Protein AF-A0A223ZRL2-F1 (afdb_monomer_lite)

Foldseek 3Di:
DADPPQPQDAACPQQVVPVPHDHQEDALPDRYPDPDRVVGSADEFLVSLLSVVVVCVVDNGHYAHAYDPDDPDCVRVVRNVVSRHPD

InterPro domains:
  IPR006680 Amidohydrolase-related [PF01979] (21-85)
  IPR017951 Urease alpha subunit, C-terminal [PS51368] (10-87)
  IPR032466 Metal-dependent hydrolase [SSF51556] (23-87)
  IPR050112 Urease Alpha Subunit [PTHR43440] (28-87)

Secondary structure (DSSP, 8-state):
---TT--SPPPHHHHHHHHTTT-SEEEEE-SSSSHHHHH-SB--SHHHHHHHHHHHTTSSSEEEEB-----SSTHHHHHHHHHT---

pLDDT: mean 79.53, std 14.74, range [48.25, 96.44]

Structure (mmCIF, N/CA/C/O backbone):
data_AF-A0A223ZRL2-F1
#
_entry.id   AF-A0A223ZRL2-F1
#
loop_
_atom_site.group_PDB
_atom_site.id
_atom_site.type_symbol
_atom_site.label_atom_id
_atom_site.label_alt_id
_atom_site.label_comp_id
_atom_site.label_asym_id
_atom_site.label_entity_id
_atom_site.label_seq_id
_atom_site.pdbx_PDB_ins_code
_atom_site.Cartn_x
_atom_site.Cartn_y
_atom_site.Cartn_z
_atom_site.occupancy
_atom_site.B_iso_or_equiv
_atom_site.auth_seq_id
_atom_site.auth_comp_id
_atom_site.auth_asym_id
_atom_site.auth_atom_id
_atom_site.pdbx_PDB_model_num
ATOM 1 N N . ASP A 1 1 ? 11.166 7.750 -13.695 1.00 49.94 1 ASP A N 1
ATOM 2 C CA . ASP A 1 1 ? 10.939 7.724 -12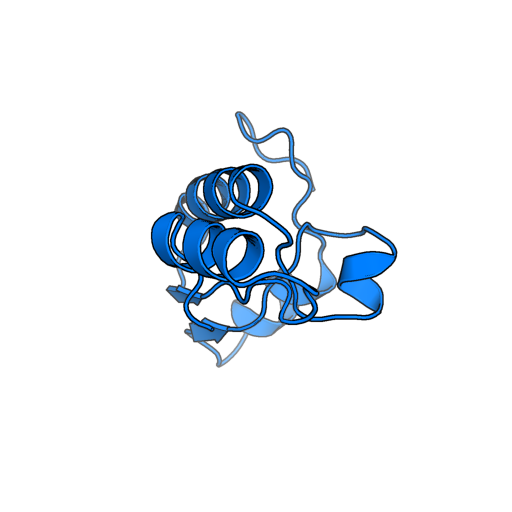.241 1.00 49.94 1 ASP A CA 1
ATOM 3 C C . ASP A 1 1 ? 9.900 8.751 -11.763 1.00 49.94 1 ASP A C 1
ATOM 5 O O . ASP A 1 1 ? 9.678 8.901 -10.578 1.00 49.94 1 ASP A O 1
ATOM 9 N N . ILE A 1 2 ? 9.224 9.466 -12.669 1.00 48.47 2 ILE A N 1
ATOM 10 C CA . ILE A 1 2 ? 8.037 10.287 -12.378 1.00 48.47 2 ILE A CA 1
ATOM 11 C C . ILE A 1 2 ? 7.120 10.069 -13.576 1.00 48.47 2 ILE A C 1
ATOM 13 O O . ILE A 1 2 ? 7.562 10.297 -14.706 1.00 48.47 2 ILE A O 1
ATOM 17 N N . GLN A 1 3 ? 5.922 9.527 -13.361 1.00 52.72 3 GLN A N 1
ATOM 18 C CA . GLN A 1 3 ? 4.987 9.241 -14.451 1.00 52.72 3 GLN A CA 1
ATOM 19 C C . GLN A 1 3 ? 4.107 10.471 -14.728 1.00 52.72 3 GLN A C 1
ATOM 21 O O . GLN A 1 3 ? 3.776 11.207 -13.796 1.00 52.72 3 GLN A O 1
ATOM 26 N N . PRO A 1 4 ? 3.720 10.734 -15.991 1.00 48.50 4 PRO A N 1
ATOM 27 C CA . PRO A 1 4 ? 2.896 11.892 -16.324 1.00 48.50 4 PRO A CA 1
ATOM 28 C C . PRO A 1 4 ? 1.549 11.841 -15.591 1.00 48.50 4 PRO A C 1
ATOM 30 O O . PRO A 1 4 ? 0.802 10.880 -15.736 1.00 48.50 4 PRO A O 1
ATOM 33 N N . GLY A 1 5 ? 1.233 12.885 -14.820 1.00 58.25 5 GLY A N 1
ATOM 34 C CA . GLY A 1 5 ? -0.026 12.989 -14.071 1.00 58.25 5 GLY A CA 1
ATOM 35 C C . GLY A 1 5 ? 0.002 12.402 -12.657 1.00 58.25 5 GLY A C 1
ATOM 36 O O . GLY A 1 5 ? -1.010 12.471 -11.967 1.00 58.25 5 GLY A O 1
ATOM 37 N N . VAL A 1 6 ? 1.146 11.873 -12.210 1.00 54.53 6 VAL A N 1
ATOM 38 C CA . VAL A 1 6 ? 1.343 11.350 -10.856 1.00 54.53 6 VAL A CA 1
ATOM 39 C C . VAL A 1 6 ? 2.549 12.052 -10.226 1.00 54.53 6 VAL A C 1
ATOM 41 O O . VAL A 1 6 ? 3.695 11.784 -10.580 1.00 54.53 6 VAL A O 1
ATOM 44 N N . ASP A 1 7 ? 2.296 12.953 -9.272 1.00 62.06 7 ASP A N 1
ATOM 45 C CA . ASP A 1 7 ? 3.353 13.713 -8.580 1.00 62.06 7 ASP A CA 1
ATOM 46 C C . ASP A 1 7 ? 4.125 12.871 -7.542 1.00 62.06 7 ASP A C 1
ATOM 48 O O . ASP A 1 7 ? 5.116 13.333 -6.971 1.00 62.06 7 ASP A O 1
ATOM 52 N N . ILE A 1 8 ? 3.673 11.638 -7.267 1.00 62.97 8 ILE A N 1
ATOM 53 C CA . ILE A 1 8 ? 4.345 10.710 -6.355 1.00 62.97 8 ILE A CA 1
ATOM 54 C C . ILE A 1 8 ? 5.333 9.836 -7.136 1.00 62.97 8 ILE A C 1
ATOM 56 O O . ILE A 1 8 ? 4.969 9.095 -8.044 1.00 62.97 8 ILE A O 1
ATOM 60 N N . VAL A 1 9 ? 6.615 9.936 -6.785 1.00 58.41 9 VAL A N 1
ATOM 61 C CA . VAL A 1 9 ? 7.655 9.038 -7.303 1.00 58.41 9 VAL A CA 1
ATOM 62 C C . VAL A 1 9 ? 7.392 7.655 -6.714 1.00 58.41 9 VAL A C 1
ATOM 64 O O . VAL A 1 9 ? 7.452 7.511 -5.498 1.00 58.41 9 VAL A O 1
ATOM 67 N N . ILE A 1 10 ? 7.113 6.643 -7.534 1.00 61.97 10 ILE A N 1
ATOM 68 C CA . ILE A 1 10 ? 7.134 5.235 -7.112 1.00 61.97 10 ILE A CA 1
ATOM 69 C C . ILE A 1 10 ? 8.582 4.773 -7.263 1.00 61.97 10 ILE A C 1
ATOM 71 O O . ILE A 1 10 ? 9.134 4.812 -8.350 1.00 61.97 10 ILE A O 1
ATOM 75 N N . GLY A 1 11 ? 9.236 4.411 -6.160 1.00 57.44 11 GLY A N 1
ATOM 76 C CA . GLY A 1 11 ? 10.667 4.119 -6.170 1.00 57.44 11 GLY A CA 1
ATOM 77 C C . GLY A 1 11 ? 10.993 2.772 -6.832 1.00 57.44 11 GLY A C 1
ATOM 78 O O . GLY A 1 11 ? 10.226 1.816 -6.688 1.00 57.44 11 GLY A O 1
ATOM 79 N N . PRO A 1 12 ? 12.188 2.630 -7.434 1.00 50.22 12 PRO A N 1
ATOM 80 C CA . PRO A 1 12 ? 12.579 1.449 -8.214 1.00 50.22 12 PRO A CA 1
ATOM 81 C C . PRO A 1 12 ? 12.691 0.151 -7.395 1.00 50.22 12 PRO A C 1
ATOM 83 O O . PRO A 1 12 ? 12.771 -0.930 -7.968 1.00 50.22 12 PRO A O 1
ATOM 86 N N . GLY A 1 13 ? 12.703 0.228 -6.059 1.00 55.81 13 GLY A N 1
ATOM 87 C CA . GLY A 1 13 ? 12.862 -0.940 -5.188 1.00 55.81 13 GLY A CA 1
ATOM 88 C C . GLY A 1 13 ? 11.667 -1.901 -5.195 1.00 55.81 13 GLY A C 1
ATOM 89 O O . GLY A 1 13 ? 11.870 -3.109 -5.146 1.00 55.81 13 GLY A O 1
ATOM 90 N N . THR A 1 14 ? 10.433 -1.390 -5.267 1.00 56.22 14 THR A N 1
ATOM 91 C CA . THR A 1 14 ? 9.217 -2.229 -5.243 1.00 56.22 14 THR A CA 1
ATOM 92 C C . THR A 1 14 ? 8.767 -2.632 -6.649 1.00 56.22 14 THR A C 1
ATOM 94 O O . THR A 1 14 ? 8.299 -3.750 -6.846 1.00 56.22 14 THR A O 1
ATOM 97 N N . GLU A 1 15 ? 8.956 -1.745 -7.628 1.00 55.75 15 GLU A N 1
ATOM 98 C CA . GLU A 1 15 ? 8.496 -1.906 -9.013 1.00 55.75 15 GLU A CA 1
ATOM 99 C C . GLU A 1 15 ? 9.340 -2.918 -9.810 1.00 55.75 15 GLU A C 1
ATOM 101 O O . GLU A 1 15 ? 8.791 -3.812 -10.455 1.00 55.75 15 GLU A O 1
ATOM 106 N N . ILE A 1 16 ? 10.676 -2.845 -9.710 1.00 48.25 16 ILE A N 1
ATOM 107 C CA . ILE A 1 16 ? 11.594 -3.686 -10.505 1.00 48.25 16 ILE A CA 1
ATOM 108 C C . ILE A 1 16 ? 11.535 -5.165 -10.077 1.00 48.25 16 ILE A C 1
ATOM 110 O O . ILE A 1 16 ? 11.756 -6.047 -10.901 1.00 48.25 16 ILE A O 1
ATOM 114 N N . ILE A 1 17 ? 11.215 -5.462 -8.809 1.00 58.62 17 ILE A N 1
ATOM 115 C CA . ILE A 1 17 ? 11.199 -6.845 -8.291 1.00 58.62 17 ILE A CA 1
ATOM 116 C C . ILE A 1 17 ? 9.937 -7.604 -8.719 1.00 58.62 17 ILE A C 1
ATOM 118 O O . ILE A 1 17 ? 9.998 -8.812 -8.944 1.00 58.62 17 ILE A O 1
ATOM 122 N N . ALA A 1 18 ? 8.790 -6.929 -8.810 1.00 61.75 18 ALA A N 1
ATOM 123 C CA . ALA A 1 18 ? 7.522 -7.615 -9.025 1.00 61.75 18 ALA A CA 1
ATOM 124 C C . ALA A 1 18 ? 7.205 -7.847 -10.514 1.00 61.75 18 ALA A C 1
ATOM 126 O O . ALA A 1 18 ? 6.774 -8.938 -10.884 1.00 61.75 18 ALA A O 1
ATOM 127 N N . GLY A 1 19 ? 7.497 -6.869 -11.379 1.00 63.78 19 GLY A N 1
ATOM 128 C CA . GLY A 1 19 ? 7.225 -6.967 -12.815 1.00 63.78 19 GLY A CA 1
ATOM 129 C C . GLY A 1 19 ? 8.126 -7.951 -13.567 1.00 63.78 19 GLY A C 1
ATOM 130 O O . GLY A 1 19 ? 7.630 -8.659 -14.435 1.00 63.78 19 GLY A O 1
ATOM 131 N N . GLU A 1 20 ? 9.419 -8.053 -13.223 1.00 62.75 20 GLU A N 1
ATOM 132 C CA . GLU A 1 20 ? 10.373 -8.926 -13.937 1.00 62.75 20 GLU A CA 1
ATOM 133 C C . GLU A 1 20 ? 11.379 -9.615 -12.974 1.00 62.75 20 GLU A C 1
ATOM 135 O O . GLU A 1 20 ? 12.546 -9.247 -12.869 1.00 62.75 20 GLU A O 1
ATOM 140 N N . GLY A 1 21 ? 10.961 -10.657 -12.250 1.00 57.19 21 GLY A N 1
ATOM 141 C CA . GLY A 1 21 ? 9.727 -11.365 -12.548 1.00 57.19 21 GLY A CA 1
ATOM 142 C C . GLY A 1 21 ? 9.407 -12.597 -11.724 1.00 57.19 21 GLY A C 1
ATOM 143 O O . GLY A 1 21 ? 10.247 -13.202 -11.063 1.00 57.19 21 GLY A O 1
ATOM 144 N N . LEU A 1 22 ? 8.142 -12.983 -11.901 1.00 59.28 22 LEU A N 1
ATOM 145 C CA . LEU A 1 22 ? 7.371 -14.081 -11.308 1.00 59.28 22 LEU A CA 1
ATOM 146 C C . LEU A 1 22 ? 6.412 -13.679 -10.168 1.00 59.28 22 LEU A C 1
ATOM 148 O O . LEU A 1 22 ? 5.694 -14.550 -9.678 1.00 59.28 22 LEU A O 1
ATOM 152 N N . ILE A 1 23 ? 6.308 -12.396 -9.785 1.00 67.88 23 ILE A N 1
ATOM 153 C CA . ILE A 1 23 ? 5.311 -11.928 -8.799 1.00 67.88 23 ILE A CA 1
ATOM 154 C C . ILE A 1 23 ? 4.271 -11.021 -9.468 1.00 67.88 23 ILE A C 1
ATOM 156 O O . ILE A 1 23 ? 4.454 -9.823 -9.613 1.00 67.88 23 ILE A O 1
ATOM 160 N N . VAL A 1 24 ? 3.106 -11.580 -9.792 1.00 73.69 24 VAL A N 1
ATOM 161 C CA . VAL A 1 24 ? 1.989 -10.829 -10.404 1.00 73.69 24 VAL A CA 1
ATOM 162 C C . VAL A 1 24 ? 1.175 -10.006 -9.390 1.00 73.69 24 VAL A C 1
ATOM 164 O O . VAL A 1 24 ? 0.225 -9.310 -9.748 1.00 73.69 24 VAL A O 1
ATOM 167 N N . THR A 1 25 ? 1.477 -10.121 -8.094 1.00 77.06 25 THR A N 1
ATOM 168 C CA . THR A 1 25 ? 0.755 -9.419 -7.025 1.00 77.06 25 THR A CA 1
ATOM 169 C C . THR A 1 25 ? 1.705 -8.979 -5.920 1.00 77.06 25 THR A C 1
ATOM 171 O O . THR A 1 25 ? 2.255 -9.827 -5.220 1.00 77.06 25 THR A O 1
ATOM 174 N N . ALA A 1 26 ? 1.873 -7.668 -5.736 1.00 77.88 26 ALA A N 1
ATOM 175 C CA . ALA A 1 26 ? 2.655 -7.113 -4.631 1.00 77.88 26 ALA A CA 1
ATOM 176 C C . ALA A 1 26 ? 1.735 -6.506 -3.564 1.00 77.88 26 ALA A C 1
ATOM 178 O O . ALA A 1 26 ? 0.849 -5.713 -3.870 1.00 77.88 26 ALA A O 1
ATOM 179 N N . GLY A 1 27 ? 1.958 -6.876 -2.303 1.00 75.19 27 GLY A N 1
ATOM 180 C CA . GLY A 1 27 ? 1.302 -6.288 -1.134 1.00 75.19 27 GLY A CA 1
ATOM 181 C C . GLY A 1 27 ? 2.308 -5.542 -0.256 1.00 75.19 27 GLY A C 1
ATOM 182 O O . GLY A 1 27 ? 3.484 -5.901 -0.232 1.00 75.19 27 GLY A O 1
ATOM 183 N N . GLY A 1 28 ? 1.859 -4.525 0.483 1.00 71.44 28 GLY A N 1
ATOM 184 C CA . GLY A 1 28 ? 2.732 -3.774 1.397 1.00 71.44 28 GLY A CA 1
ATOM 185 C C . GLY A 1 28 ? 3.632 -2.761 0.694 1.00 71.44 28 GLY A C 1
ATOM 186 O O . GLY A 1 28 ? 4.804 -2.600 1.030 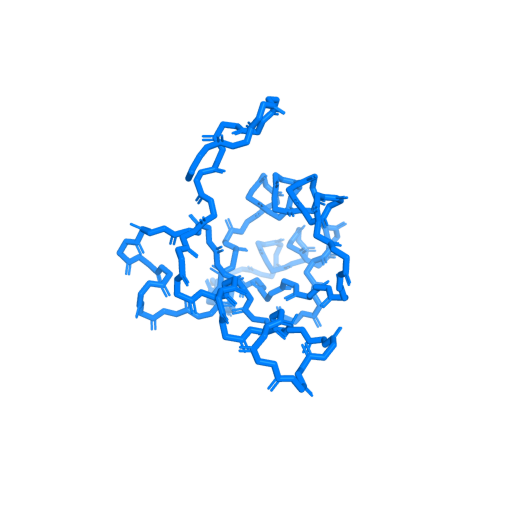1.00 71.44 28 GLY A O 1
ATOM 187 N N . VAL A 1 29 ? 3.094 -2.092 -0.317 1.00 75.75 29 VAL A N 1
ATOM 188 C CA . VAL A 1 29 ? 3.799 -1.030 -1.036 1.00 75.75 29 VAL A CA 1
ATOM 189 C C . VAL A 1 29 ? 3.758 0.270 -0.216 1.00 75.75 29 VAL A C 1
ATOM 191 O O . VAL A 1 29 ? 2.768 0.541 0.467 1.00 75.75 29 VAL A O 1
ATOM 194 N N . GLY A 1 30 ? 4.831 1.066 -0.269 1.00 79.75 30 GLY A N 1
ATOM 195 C CA . GLY A 1 30 ? 4.911 2.397 0.351 1.00 79.75 30 GLY A CA 1
ATOM 196 C C . GLY A 1 30 ? 4.968 3.533 -0.675 1.00 79.75 30 GLY A C 1
ATOM 197 O O . GLY A 1 30 ? 4.903 3.311 -1.879 1.00 79.75 30 GLY A O 1
ATOM 198 N N . THR A 1 31 ? 5.135 4.769 -0.211 1.00 86.88 31 THR A N 1
ATOM 199 C CA . THR A 1 31 ? 5.041 6.001 -1.021 1.00 86.88 31 THR A CA 1
ATOM 200 C C . THR A 1 31 ? 6.338 6.351 -1.763 1.00 86.88 31 THR A C 1
ATOM 202 O O . THR A 1 31 ? 6.802 7.490 -1.713 1.00 86.88 31 THR A O 1
ATOM 205 N N . GLY A 1 32 ? 6.987 5.355 -2.369 1.00 82.31 32 GLY A N 1
ATOM 206 C CA . GLY A 1 32 ? 8.236 5.538 -3.111 1.00 82.31 32 GLY A CA 1
ATOM 207 C C . GLY A 1 32 ? 9.494 5.737 -2.263 1.00 82.31 32 GLY A C 1
ATOM 208 O O . GLY A 1 32 ? 9.543 5.211 -1.155 1.00 82.31 32 GLY A O 1
ATOM 209 N N . PRO A 1 33 ? 10.532 6.459 -2.739 1.00 81.75 33 PRO A N 1
ATOM 210 C CA . PRO A 1 33 ? 11.851 6.532 -2.100 1.00 81.75 33 PRO A CA 1
ATOM 211 C C . PRO A 1 33 ? 11.894 7.484 -0.888 1.00 81.75 33 PRO A C 1
ATOM 213 O O . PRO A 1 33 ? 12.802 8.301 -0.735 1.00 81.75 33 PRO A O 1
ATOM 216 N N . ALA A 1 34 ? 10.895 7.392 -0.015 1.00 82.38 34 ALA A N 1
ATOM 217 C CA . ALA A 1 34 ? 10.845 8.099 1.254 1.00 82.38 34 ALA A CA 1
ATOM 218 C C . ALA A 1 34 ? 11.504 7.261 2.359 1.00 82.38 34 ALA A C 1
ATOM 220 O O . ALA A 1 34 ? 11.373 6.036 2.384 1.00 82.38 34 ALA A O 1
ATOM 221 N N . THR A 1 35 ? 12.125 7.919 3.346 1.00 86.00 35 THR A N 1
ATOM 222 C CA . THR A 1 35 ? 12.746 7.246 4.505 1.00 86.00 35 THR A CA 1
ATOM 223 C C . THR A 1 35 ? 11.798 6.255 5.192 1.00 86.00 35 THR A C 1
ATOM 225 O O . THR A 1 35 ? 12.228 5.189 5.620 1.00 86.00 35 THR A O 1
ATOM 228 N N . GLY A 1 36 ? 10.499 6.572 5.261 1.00 84.81 36 GLY A N 1
ATOM 229 C CA . GLY A 1 36 ? 9.483 5.679 5.827 1.00 84.81 36 GLY A CA 1
ATOM 230 C C . GLY A 1 36 ? 9.255 4.397 5.018 1.00 84.81 36 GLY A C 1
ATOM 231 O O . GLY A 1 36 ? 9.139 3.331 5.616 1.00 84.81 36 GLY A O 1
ATOM 232 N N . THR A 1 37 ? 9.249 4.474 3.686 1.00 84.50 37 THR A N 1
ATOM 233 C CA . THR A 1 37 ? 9.077 3.318 2.786 1.00 84.50 37 THR A CA 1
ATOM 234 C C . THR A 1 37 ? 10.289 2.396 2.806 1.00 84.50 37 THR A C 1
ATOM 236 O O . THR A 1 37 ? 10.153 1.181 2.727 1.00 84.50 37 THR A O 1
ATOM 239 N N . PHE A 1 38 ? 11.491 2.956 2.961 1.00 82.44 38 PHE A N 1
ATOM 240 C CA . PHE A 1 38 ? 12.697 2.139 3.117 1.00 82.44 38 PHE A CA 1
ATOM 241 C C . PHE A 1 38 ? 12.709 1.347 4.430 1.00 82.44 38 PHE A C 1
ATOM 243 O O . PHE A 1 38 ? 13.384 0.326 4.521 1.00 82.44 38 PHE A O 1
ATOM 250 N N . ALA A 1 39 ? 11.976 1.815 5.444 1.00 86.38 39 ALA A N 1
ATOM 251 C CA . ALA A 1 39 ? 11.900 1.180 6.756 1.00 86.38 39 ALA A CA 1
ATOM 252 C C . ALA A 1 39 ? 10.656 0.294 6.939 1.00 86.38 39 ALA A C 1
ATOM 254 O O . ALA A 1 39 ? 10.672 -0.621 7.760 1.00 86.38 39 ALA A O 1
ATOM 255 N N . THR A 1 40 ? 9.563 0.589 6.234 1.00 86.50 40 THR A N 1
ATOM 256 C CA . THR A 1 40 ? 8.246 -0.019 6.456 1.00 86.50 40 THR A CA 1
ATOM 257 C C . THR A 1 40 ? 7.484 -0.186 5.145 1.00 86.50 40 THR A C 1
ATOM 259 O O . THR A 1 40 ? 7.599 0.631 4.239 1.00 86.50 40 THR A O 1
ATOM 262 N N . THR A 1 41 ? 6.628 -1.200 5.075 1.00 87.50 41 THR A N 1
ATOM 263 C CA . THR A 1 41 ? 5.740 -1.508 3.941 1.00 87.50 41 THR A CA 1
ATOM 264 C C . THR A 1 41 ? 4.422 -0.721 3.975 1.00 87.50 41 THR A C 1
ATOM 266 O O . THR A 1 41 ? 3.388 -1.208 3.523 1.00 87.50 41 THR A O 1
ATOM 269 N N . CYS A 1 42 ? 4.425 0.473 4.580 1.00 90.12 42 CYS A N 1
ATOM 270 C CA . CYS A 1 42 ? 3.210 1.238 4.863 1.00 90.12 42 CYS A CA 1
ATOM 271 C C . CYS A 1 42 ? 3.007 2.390 3.865 1.00 90.12 42 CYS A C 1
ATOM 273 O O . CYS A 1 42 ? 3.925 3.167 3.603 1.00 90.12 42 CYS A O 1
ATOM 275 N N . THR A 1 43 ? 1.766 2.571 3.418 1.00 91.56 43 THR A N 1
ATOM 276 C CA . THR A 1 43 ? 1.235 3.765 2.751 1.00 91.56 43 THR A CA 1
ATOM 277 C C . THR A 1 43 ? 0.380 4.543 3.767 1.00 91.56 43 THR A C 1
ATOM 279 O O . THR A 1 43 ? -0.786 4.211 3.976 1.00 91.56 43 THR A O 1
ATOM 282 N N . PRO A 1 44 ? 0.948 5.532 4.486 1.00 91.88 44 PRO A N 1
ATOM 283 C CA . PRO A 1 44 ? 0.326 6.063 5.696 1.00 91.88 44 PRO A CA 1
ATOM 284 C C . PRO A 1 44 ? -0.773 7.093 5.408 1.00 91.88 44 PRO A C 1
ATOM 286 O O . PRO A 1 44 ? -0.493 8.207 4.965 1.00 91.88 44 PRO A O 1
ATOM 289 N N . GLY A 1 45 ? -2.007 6.775 5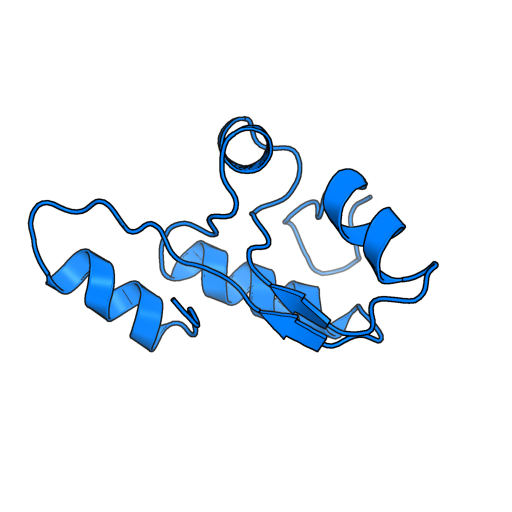.787 1.00 92.69 45 GLY A N 1
ATOM 290 C CA . GLY A 1 45 ? -3.125 7.720 5.767 1.00 92.69 45 GLY A CA 1
ATOM 291 C C . GLY A 1 45 ? -3.878 7.801 4.427 1.00 92.69 45 GLY A C 1
ATOM 292 O O . GLY A 1 45 ? -3.336 7.429 3.382 1.00 92.69 45 GLY A O 1
ATOM 293 N N . PRO A 1 46 ? -5.118 8.333 4.431 1.00 94.00 46 PRO A N 1
ATOM 294 C CA . PRO A 1 46 ? -6.022 8.285 3.276 1.00 94.00 46 PRO A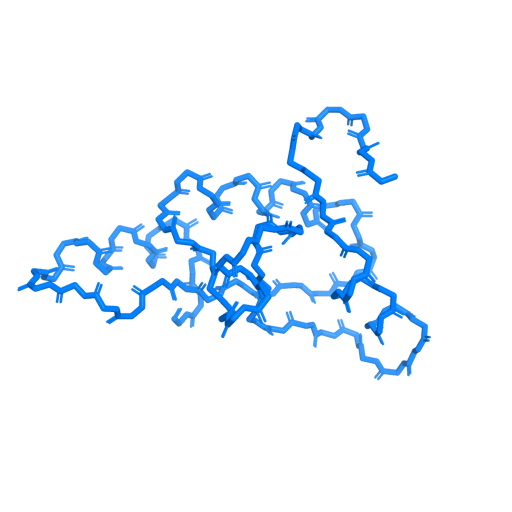 CA 1
ATOM 295 C C . PRO A 1 46 ? -5.473 8.929 2.002 1.00 94.00 46 PRO A C 1
ATOM 297 O O . PRO A 1 46 ? -5.589 8.370 0.916 1.00 94.00 46 PRO A O 1
ATOM 300 N N . TRP A 1 47 ? -4.835 10.096 2.126 1.00 92.44 47 TRP A N 1
ATOM 301 C CA . TRP A 1 47 ? -4.329 10.836 0.968 1.00 92.44 47 TRP A CA 1
ATOM 302 C C . TRP A 1 47 ? -3.261 10.048 0.202 1.00 92.44 47 TRP A C 1
ATOM 304 O O . TRP A 1 47 ? -3.324 9.960 -1.023 1.00 92.44 47 TRP A O 1
ATOM 314 N N . HIS A 1 48 ? -2.315 9.432 0.919 1.00 90.62 48 HIS A N 1
ATOM 315 C CA . HIS A 1 48 ? -1.278 8.617 0.292 1.00 90.62 48 HIS A CA 1
ATOM 316 C C . HIS A 1 48 ? -1.872 7.361 -0.344 1.00 90.62 48 HIS A C 1
ATOM 318 O O . HIS A 1 48 ? -1.476 7.017 -1.451 1.00 90.62 48 HIS A O 1
ATOM 324 N N . ILE A 1 49 ? -2.846 6.717 0.307 1.00 90.38 49 ILE A N 1
ATOM 325 C CA . ILE A 1 49 ? -3.526 5.537 -0.244 1.00 90.38 49 ILE A CA 1
ATOM 326 C C . ILE A 1 49 ? -4.201 5.883 -1.575 1.00 90.38 49 ILE A C 1
ATOM 328 O O . ILE A 1 49 ? -3.983 5.186 -2.560 1.00 90.38 49 ILE A O 1
ATOM 332 N N . HIS A 1 50 ? -4.934 6.997 -1.653 1.00 92.31 50 HIS A N 1
ATOM 333 C CA . HIS A 1 50 ? -5.561 7.428 -2.906 1.00 92.31 50 HIS A CA 1
ATOM 334 C C . HIS A 1 50 ? -4.544 7.732 -4.013 1.00 92.31 50 HIS A C 1
ATOM 336 O O . HIS A 1 50 ? -4.725 7.282 -5.141 1.00 92.31 50 HIS A O 1
ATOM 342 N N . ARG A 1 51 ? -3.448 8.435 -3.699 1.00 88.44 51 ARG A N 1
ATOM 343 C CA . ARG A 1 51 ? -2.381 8.711 -4.679 1.00 88.44 51 ARG A CA 1
ATOM 344 C C . ARG A 1 51 ? -1.694 7.439 -5.172 1.00 88.44 51 ARG A C 1
ATOM 346 O O . ARG A 1 51 ? -1.360 7.341 -6.347 1.00 88.44 51 ARG A O 1
ATOM 353 N N . MET A 1 52 ? -1.492 6.469 -4.287 1.00 86.44 52 MET A N 1
ATOM 354 C CA . MET A 1 52 ? -0.883 5.190 -4.642 1.00 86.44 52 MET A CA 1
ATOM 355 C C . MET A 1 52 ? -1.827 4.307 -5.462 1.00 86.44 52 MET A C 1
ATOM 357 O O . MET A 1 52 ? -1.365 3.637 -6.379 1.00 86.44 52 MET A O 1
ATOM 361 N N . LEU A 1 53 ? -3.135 4.342 -5.190 1.00 88.06 53 LEU A N 1
ATOM 362 C CA . LEU A 1 53 ? -4.146 3.682 -6.023 1.00 88.06 53 LEU A CA 1
ATOM 363 C C . LEU A 1 53 ? -4.199 4.287 -7.430 1.00 88.06 53 LEU A C 1
ATOM 365 O O . LEU A 1 53 ? -4.227 3.549 -8.404 1.00 88.06 53 LEU A O 1
ATOM 369 N N . GLU A 1 54 ? -4.133 5.613 -7.557 1.00 88.31 54 GLU A N 1
ATOM 370 C CA . GLU A 1 54 ? -4.033 6.269 -8.869 1.00 88.31 54 GLU A CA 1
ATOM 371 C C . GLU A 1 54 ? -2.739 5.892 -9.602 1.00 88.31 54 GLU A C 1
ATOM 373 O O . GLU A 1 54 ? -2.760 5.636 -10.803 1.00 88.31 54 GLU A O 1
ATOM 378 N N . ALA A 1 55 ? -1.616 5.808 -8.883 1.00 83.94 55 ALA A N 1
ATOM 379 C CA . ALA A 1 55 ? -0.356 5.343 -9.453 1.00 83.94 55 ALA A CA 1
ATOM 380 C C . ALA A 1 55 ? -0.408 3.860 -9.866 1.00 83.94 55 ALA A C 1
ATOM 382 O O . ALA A 1 55 ? 0.267 3.473 -10.819 1.00 83.94 55 ALA A O 1
ATOM 383 N N . ALA A 1 56 ? -1.209 3.036 -9.179 1.00 83.44 56 ALA A N 1
ATOM 384 C CA . ALA A 1 56 ? -1.339 1.608 -9.453 1.00 83.44 56 ALA A CA 1
ATOM 385 C C . ALA A 1 56 ? -1.890 1.315 -10.855 1.00 83.44 56 ALA A C 1
ATOM 387 O O . ALA A 1 56 ? -1.477 0.334 -11.468 1.00 83.44 56 ALA A O 1
ATOM 388 N N . GLU A 1 57 ? -2.747 2.190 -11.389 1.00 83.50 57 GLU A N 1
ATOM 389 C CA . GLU A 1 57 ? -3.328 2.064 -12.736 1.00 83.50 57 GLU A CA 1
ATOM 390 C C . GLU A 1 57 ? -2.274 2.071 -13.856 1.00 83.50 57 GLU A C 1
ATOM 392 O O . GLU A 1 57 ? -2.531 1.609 -14.967 1.00 83.50 57 GLU A O 1
ATOM 397 N N . ALA A 1 58 ? -1.070 2.580 -13.580 1.00 82.88 58 ALA A N 1
ATOM 398 C CA . ALA A 1 58 ? 0.026 2.583 -14.542 1.00 82.88 58 ALA A CA 1
ATOM 399 C C . ALA A 1 58 ? 0.744 1.225 -14.653 1.00 82.88 58 ALA A C 1
ATOM 401 O O . ALA A 1 58 ? 1.541 1.036 -15.576 1.00 82.88 58 ALA A O 1
ATOM 402 N N . PHE A 1 59 ? 0.492 0.286 -13.734 1.00 76.88 59 PHE A N 1
ATOM 403 C CA . PHE A 1 59 ? 1.224 -0.974 -13.659 1.00 76.88 59 PHE A CA 1
ATOM 404 C C . PHE A 1 59 ? 0.377 -2.159 -14.130 1.00 76.88 59 PHE A C 1
ATOM 406 O O . PHE A 1 59 ? -0.740 -2.354 -13.655 1.00 76.88 59 PHE A O 1
ATOM 413 N N . PRO A 1 60 ? 0.912 -3.028 -15.006 1.00 76.31 60 PRO A N 1
ATOM 414 C CA . PRO A 1 60 ? 0.206 -4.216 -15.477 1.00 76.31 60 PRO A CA 1
ATOM 415 C C . PRO A 1 60 ? 0.289 -5.375 -14.461 1.00 76.31 60 PRO A C 1
ATOM 417 O O . PRO A 1 60 ? 0.573 -6.514 -14.832 1.00 76.31 60 PRO A O 1
ATOM 420 N N . MET A 1 61 ? 0.086 -5.099 -13.169 1.00 81.31 61 MET A N 1
ATOM 421 C CA . MET A 1 61 ? 0.112 -6.098 -12.095 1.00 81.31 61 MET A CA 1
ATOM 422 C C . MET A 1 61 ? -0.797 -5.708 -10.924 1.00 81.31 61 MET A C 1
ATOM 424 O O . MET A 1 61 ? -1.090 -4.534 -10.716 1.00 81.31 61 MET A O 1
ATOM 428 N N . ASN A 1 62 ? -1.209 -6.688 -10.117 1.00 83.50 62 ASN A N 1
ATOM 429 C CA . ASN A 1 62 ? -2.052 -6.412 -8.954 1.00 83.50 62 ASN A CA 1
ATOM 430 C C . ASN A 1 62 ? -1.223 -5.774 -7.828 1.00 83.50 62 ASN A C 1
ATOM 432 O O . ASN A 1 62 ? -0.169 -6.297 -7.454 1.00 83.50 62 ASN A O 1
ATOM 436 N N . LEU A 1 63 ? -1.729 -4.695 -7.232 1.00 86.31 63 LEU A N 1
ATOM 437 C CA . LEU A 1 63 ? -1.078 -3.996 -6.124 1.00 86.31 63 LEU A CA 1
ATOM 438 C C . LEU A 1 63 ? -2.016 -3.873 -4.920 1.00 86.31 63 LEU A C 1
ATOM 440 O O . LEU A 1 63 ? -3.197 -3.563 -5.060 1.00 86.31 63 LEU A O 1
ATOM 444 N N . GLY A 1 64 ? -1.472 -4.124 -3.729 1.00 88.94 64 GLY A N 1
ATOM 445 C CA . GLY A 1 64 ? -2.151 -3.977 -2.446 1.00 88.94 64 GLY A CA 1
ATOM 446 C C . GLY A 1 64 ? -1.371 -3.071 -1.493 1.00 88.94 64 GLY A C 1
ATOM 447 O O . GLY A 1 64 ? -0.170 -3.258 -1.277 1.00 88.94 64 GLY A O 1
ATOM 448 N N . PHE A 1 65 ? -2.060 -2.110 -0.878 1.00 90.88 65 PHE A N 1
ATOM 449 C CA . PHE A 1 65 ? -1.452 -1.110 0.005 1.00 90.88 65 PHE A CA 1
ATOM 450 C C . PHE A 1 65 ? -1.780 -1.397 1.470 1.00 90.88 65 PHE A C 1
ATOM 452 O O . PHE A 1 65 ? -2.948 -1.554 1.824 1.00 90.88 65 PHE A O 1
ATOM 459 N N . LEU A 1 66 ? -0.750 -1.463 2.318 1.00 91.75 66 LEU A N 1
ATOM 460 C CA . LEU A 1 66 ? -0.919 -1.592 3.766 1.00 91.75 66 LEU A CA 1
ATOM 461 C C . LEU A 1 66 ? -0.890 -0.208 4.408 1.00 91.75 66 LEU A C 1
ATOM 463 O O . LEU A 1 66 ? -0.038 0.615 4.073 1.00 91.75 66 LEU A O 1
ATOM 467 N N . GLY A 1 67 ? -1.813 0.052 5.320 1.00 92.31 67 GLY A N 1
ATOM 468 C CA . GLY A 1 67 ? -1.849 1.262 6.118 1.00 92.31 67 GLY A CA 1
ATOM 469 C C . GLY A 1 67 ? -0.819 1.239 7.245 1.00 92.31 67 GLY A C 1
ATOM 470 O O . GLY A 1 67 ? -0.097 0.274 7.494 1.00 92.31 67 GLY A O 1
ATOM 471 N N . LYS A 1 68 ? -0.759 2.345 7.976 1.00 92.94 68 LYS A N 1
ATOM 472 C CA . LYS A 1 68 ? 0.021 2.465 9.200 1.00 92.94 68 LYS A CA 1
ATOM 473 C C . LYS A 1 68 ? -0.772 1.892 10.374 1.00 92.94 68 LYS A C 1
ATOM 475 O O . LYS A 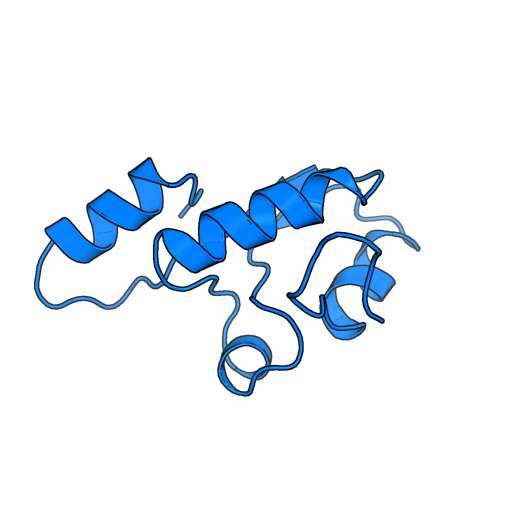1 68 ? -1.769 2.481 10.786 1.00 92.94 68 LYS A O 1
ATOM 480 N N . GLY A 1 69 ? -0.290 0.786 10.940 1.00 91.19 69 GLY A N 1
ATOM 481 C CA . GLY A 1 69 ? -0.963 0.068 12.031 1.00 91.19 69 GLY A CA 1
ATOM 482 C C . GLY A 1 69 ? -0.841 0.701 13.423 1.00 91.19 69 GLY A C 1
ATOM 483 O O . GLY A 1 69 ? -1.472 0.229 14.365 1.00 91.19 69 GLY A O 1
ATOM 484 N N . ASN A 1 70 ? -0.043 1.761 13.593 1.00 92.38 70 ASN A N 1
ATOM 485 C CA . ASN A 1 70 ? 0.119 2.424 14.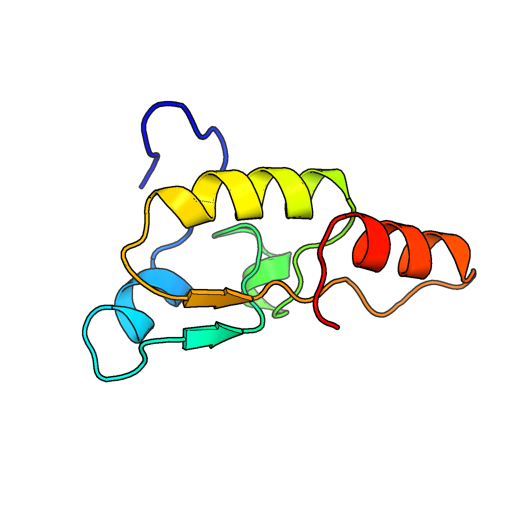886 1.00 92.38 70 ASN A CA 1
ATOM 486 C C . ASN A 1 70 ? -0.706 3.713 14.986 1.00 92.38 70 ASN A C 1
ATOM 488 O O . ASN A 1 70 ? -0.356 4.744 14.411 1.00 92.38 70 ASN A O 1
ATOM 492 N N . ALA A 1 71 ? -1.756 3.668 15.802 1.00 91.44 71 ALA A N 1
ATOM 493 C CA . ALA A 1 71 ? -2.516 4.832 16.235 1.00 91.44 71 ALA A CA 1
ATOM 494 C C . ALA A 1 71 ? -3.031 4.616 17.663 1.00 91.44 71 ALA A C 1
ATOM 496 O O . ALA A 1 71 ? -3.401 3.505 18.034 1.00 91.44 71 ALA A O 1
ATOM 497 N N . SER A 1 72 ? -3.090 5.685 18.458 1.00 93.06 72 SER A N 1
ATOM 498 C CA . SER A 1 72 ? -3.656 5.630 19.816 1.00 93.06 72 SER A CA 1
ATOM 499 C C . SER A 1 72 ? -5.186 5.671 19.827 1.00 93.06 72 SER A C 1
ATOM 501 O O . SER A 1 72 ? -5.801 5.453 20.866 1.00 93.06 72 SER A O 1
ATOM 503 N N . LEU A 1 73 ? -5.799 5.988 18.684 1.00 93.12 73 LEU A N 1
ATOM 504 C CA . LEU A 1 73 ? -7.239 6.098 18.507 1.00 93.12 73 LEU A CA 1
ATOM 505 C C . LEU A 1 73 ? -7.647 5.342 17.241 1.00 93.12 73 LEU A C 1
ATOM 507 O O . LEU A 1 73 ? -7.024 5.489 16.191 1.00 93.12 73 LEU A O 1
ATOM 511 N N . THR A 1 74 ? -8.734 4.581 17.334 1.00 93.62 74 THR A N 1
ATOM 512 C CA . THR A 1 74 ? -9.277 3.769 16.237 1.00 93.62 74 THR A CA 1
ATOM 513 C C . THR A 1 74 ? -9.622 4.547 14.957 1.00 93.62 74 THR A C 1
ATOM 515 O O . THR A 1 74 ? -9.362 4.002 13.887 1.00 93.62 74 THR A O 1
ATOM 518 N N . PRO A 1 75 ? -10.149 5.794 14.990 1.00 95.31 75 PRO A N 1
ATOM 519 C CA . PRO A 1 75 ? -10.538 6.507 13.769 1.00 95.31 75 PRO A CA 1
ATOM 520 C C . PRO A 1 75 ? -9.420 6.636 12.726 1.00 95.31 75 PRO A C 1
ATOM 522 O O . PRO A 1 75 ? -9.687 6.468 11.542 1.00 95.31 75 PRO A O 1
ATOM 525 N N . ALA A 1 76 ? -8.171 6.832 13.164 1.00 92.06 76 ALA A N 1
ATOM 526 C CA . ALA A 1 76 ? -7.009 6.932 12.276 1.00 92.06 76 ALA A CA 1
ATOM 527 C C . ALA A 1 76 ? -6.652 5.601 11.575 1.00 92.06 76 ALA A C 1
ATOM 529 O O . ALA A 1 76 ? -5.974 5.586 10.550 1.00 92.06 76 ALA A O 1
ATOM 530 N N . LEU A 1 77 ? -7.096 4.462 12.114 1.00 93.25 77 LEU A N 1
ATOM 531 C CA . LEU A 1 77 ? -6.977 3.162 11.445 1.00 93.25 77 LEU A CA 1
ATOM 532 C C . LEU A 1 77 ? -8.154 2.952 10.486 1.00 93.25 77 LEU A C 1
ATOM 534 O O . LEU A 1 77 ? -7.959 2.555 9.340 1.00 93.25 77 LEU A O 1
ATOM 538 N N . THR A 1 78 ? -9.371 3.277 10.932 1.00 95.62 78 THR A N 1
ATOM 539 C CA . THR A 1 78 ? -10.592 3.123 10.130 1.00 95.62 78 THR A CA 1
ATOM 540 C C . THR A 1 78 ? -10.547 3.942 8.843 1.00 95.62 78 THR A C 1
ATOM 542 O O . THR A 1 78 ? -10.932 3.431 7.794 1.00 95.62 78 THR A O 1
ATOM 545 N N . GLU A 1 79 ? -10.047 5.180 8.892 1.00 96.44 79 GLU A N 1
ATOM 546 C CA . GLU A 1 79 ? -9.938 6.035 7.701 1.00 96.44 79 GLU A CA 1
ATOM 547 C C . GLU A 1 79 ? -9.026 5.427 6.624 1.00 96.44 79 GLU A C 1
ATOM 549 O O . GLU A 1 79 ? -9.292 5.582 5.436 1.00 96.44 79 GLU A O 1
ATOM 554 N N . GLN A 1 80 ? -7.984 4.688 7.018 1.00 94.62 80 GLN A N 1
ATOM 555 C CA . GLN A 1 80 ? -7.062 4.048 6.078 1.00 94.62 80 GLN A CA 1
ATOM 556 C C . GLN A 1 80 ? -7.726 2.862 5.378 1.00 94.62 80 GLN A C 1
ATOM 558 O O . GLN A 1 80 ? -7.623 2.729 4.161 1.00 94.62 80 GLN A O 1
ATOM 563 N N . VAL A 1 81 ? -8.473 2.042 6.123 1.00 94.00 81 VAL A N 1
ATOM 564 C CA . VAL A 1 81 ? -9.259 0.942 5.542 1.00 94.00 81 VAL A CA 1
ATOM 565 C C . VAL A 1 81 ? -10.322 1.490 4.587 1.00 94.00 81 VAL A C 1
ATOM 567 O O . VAL A 1 81 ? -10.463 0.996 3.473 1.00 94.00 81 VAL A O 1
ATOM 570 N N . GLN A 1 82 ? -11.026 2.557 4.980 1.00 96.19 82 GLN A N 1
ATOM 571 C CA . GLN A 1 82 ? -12.018 3.220 4.123 1.00 96.19 82 GLN A CA 1
ATOM 572 C C . GLN A 1 82 ? -11.402 3.825 2.855 1.00 96.19 82 GLN A C 1
ATOM 574 O O . GLN A 1 82 ? -12.060 3.850 1.817 1.00 96.19 82 GLN A O 1
ATOM 579 N N . ALA A 1 83 ? -10.152 4.284 2.922 1.00 93.88 83 ALA A N 1
ATOM 580 C CA . ALA A 1 83 ? -9.425 4.799 1.768 1.00 93.88 83 ALA A CA 1
ATOM 581 C C . ALA A 1 83 ? -8.952 3.702 0.796 1.00 93.88 83 ALA A C 1
ATOM 583 O O . ALA A 1 83 ? -8.596 4.026 -0.336 1.00 93.88 83 ALA A O 1
ATOM 584 N N . GLY A 1 84 ? -8.958 2.429 1.215 1.00 92.50 84 GLY A N 1
ATOM 585 C CA . GLY A 1 84 ? -8.572 1.282 0.387 1.00 92.50 84 GLY A CA 1
ATOM 586 C C . GLY A 1 84 ? -7.350 0.499 0.877 1.00 92.50 84 GLY A C 1
ATOM 587 O O . GLY A 1 84 ? -6.829 -0.322 0.123 1.00 92.50 84 GLY A O 1
ATOM 588 N N . ALA A 1 85 ? -6.876 0.721 2.111 1.00 92.56 85 ALA A N 1
ATOM 589 C CA . ALA A 1 85 ? -5.860 -0.150 2.702 1.00 92.56 85 ALA A CA 1
ATOM 590 C C . ALA A 1 85 ? -6.405 -1.573 2.894 1.00 92.56 85 ALA A C 1
ATOM 592 O O . ALA A 1 85 ? -7.528 -1.761 3.368 1.00 92.56 85 ALA A O 1
ATOM 593 N N . ILE A 1 86 ? -5.586 -2.576 2.575 1.00 92.88 86 ILE A N 1
ATOM 594 C CA . ILE A 1 86 ? -5.954 -3.995 2.715 1.00 92.88 86 ILE A CA 1
ATOM 595 C C . ILE A 1 86 ? -5.557 -4.592 4.075 1.00 92.88 86 ILE A C 1
ATOM 597 O O . ILE A 1 86 ? -5.870 -5.751 4.349 1.00 92.88 86 ILE A O 1
ATOM 601 N N . GLY A 1 87 ? -4.858 -3.818 4.910 1.00 88.31 87 GLY A N 1
ATOM 602 C CA . GLY A 1 87 ? -4.360 -4.214 6.228 1.00 88.31 87 GLY A CA 1
ATOM 603 C C . GLY A 1 87 ? -3.513 -3.138 6.880 1.00 88.31 87 GLY A C 1
ATOM 604 O O . GLY A 1 87 ? -3.092 -2.213 6.152 1.00 88.31 87 GLY A O 1
#

Sequence (87 aa):
DIQPGVDIVIGPGTEIIAGEGLIVTAGGVGTGPATGTFATTCTPGPWHIHRMLEAAEAFPMNLGFLGKGNASLTPALTEQVQAGAIG

Radius of gyration: 12.65 Å; chains: 1; bounding box: 25×28×36 Å

Organism: NCBI:txid198431